Protein AF-A0A967WQW3-F1 (afdb_monomer_lite)

Structure (mmCIF, N/CA/C/O backbone):
data_AF-A0A967WQW3-F1
#
_entry.id   AF-A0A967WQW3-F1
#
loop_
_atom_site.group_PDB
_atom_site.id
_atom_site.type_symbol
_atom_site.label_atom_id
_atom_site.label_alt_id
_atom_site.label_comp_id
_atom_site.label_asym_id
_atom_site.label_entity_id
_atom_site.label_seq_id
_atom_site.pdbx_PDB_ins_code
_atom_site.Cartn_x
_atom_site.Cartn_y
_atom_site.Cartn_z
_atom_site.occupancy
_atom_site.B_iso_or_equiv
_atom_site.auth_seq_id
_atom_site.auth_comp_id
_atom_site.auth_asym_id
_atom_site.auth_atom_id
_atom_site.pdbx_PDB_model_num
ATOM 1 N N . GLU A 1 1 ? -14.458 -11.669 5.636 1.00 82.75 1 GLU A N 1
ATOM 2 C CA . GLU A 1 1 ? -13.709 -10.486 5.184 1.00 82.75 1 GLU A CA 1
ATOM 3 C C . GLU A 1 1 ? -12.349 -10.520 5.856 1.00 82.75 1 GLU A C 1
ATOM 5 O O . GLU A 1 1 ? -12.297 -10.864 7.033 1.00 82.75 1 GLU A O 1
ATOM 10 N N . THR A 1 2 ? -11.281 -10.260 5.107 1.00 97.25 2 THR A N 1
ATOM 11 C CA . THR A 1 2 ? -9.915 -10.164 5.638 1.00 97.25 2 THR A CA 1
ATOM 12 C C . THR A 1 2 ? -9.547 -8.689 5.704 1.00 97.25 2 THR A C 1
ATOM 14 O O . THR A 1 2 ? -9.753 -7.973 4.726 1.00 97.25 2 THR A O 1
ATOM 17 N N . VAL A 1 3 ? -9.022 -8.243 6.846 1.00 98.12 3 VAL A N 1
ATOM 18 C CA . VAL A 1 3 ? -8.641 -6.845 7.080 1.00 98.12 3 VAL A CA 1
ATOM 19 C C . VAL A 1 3 ? -7.170 -6.794 7.472 1.00 98.12 3 VAL A C 1
ATOM 21 O O . VAL A 1 3 ? -6.757 -7.474 8.411 1.00 98.12 3 VAL A O 1
ATOM 24 N N . LEU A 1 4 ? -6.398 -5.984 6.753 1.00 98.31 4 LEU A N 1
ATOM 25 C CA . LEU A 1 4 ? -5.057 -5.564 7.134 1.00 98.31 4 LEU A CA 1
ATOM 26 C C . LEU A 1 4 ? -5.178 -4.166 7.743 1.00 98.31 4 LEU A C 1
ATOM 28 O O . LEU A 1 4 ? -5.605 -3.233 7.063 1.00 98.31 4 LEU A O 1
ATOM 32 N N . SER A 1 5 ? -4.863 -4.049 9.032 1.00 98.25 5 SER A N 1
ATOM 33 C CA . SER A 1 5 ? -5.013 -2.807 9.791 1.00 98.25 5 SER A CA 1
ATOM 34 C C . SER A 1 5 ? -3.657 -2.225 10.164 1.00 98.25 5 SER A C 1
ATOM 36 O O . SER A 1 5 ? -2.779 -2.957 10.620 1.00 98.25 5 SER A O 1
ATOM 38 N N . GLY A 1 6 ? -3.522 -0.913 9.996 1.00 98.25 6 GLY A N 1
ATOM 39 C CA . GLY A 1 6 ? -2.429 -0.108 10.522 1.00 98.25 6 GLY A CA 1
ATOM 40 C C . GLY A 1 6 ? -2.613 0.286 11.985 1.00 98.25 6 GLY A C 1
ATOM 41 O O . GLY A 1 6 ? -1.636 0.701 12.584 1.00 98.25 6 GLY A O 1
ATOM 42 N N . ASP A 1 7 ? -3.804 0.119 12.572 1.00 98.19 7 ASP A N 1
ATOM 43 C CA . ASP A 1 7 ? -4.052 0.323 14.011 1.00 98.19 7 ASP A CA 1
ATOM 44 C C . ASP A 1 7 ? -3.252 -0.703 14.829 1.00 98.19 7 ASP A C 1
ATOM 46 O O . ASP A 1 7 ? -3.629 -1.877 14.939 1.00 98.19 7 ASP A O 1
ATOM 50 N N . ILE A 1 8 ? -2.088 -0.271 15.311 1.00 96.06 8 ILE A N 1
ATOM 51 C CA . ILE A 1 8 ? -1.132 -1.071 16.071 1.00 96.06 8 ILE A CA 1
ATOM 52 C C . ILE A 1 8 ? -0.937 -0.421 17.434 1.00 96.06 8 ILE A C 1
ATOM 54 O O . ILE A 1 8 ? -0.902 0.790 17.544 1.00 96.06 8 ILE A O 1
ATOM 58 N N . GLY A 1 9 ? -0.739 -1.226 18.477 1.00 96.56 9 GLY A N 1
ATOM 59 C CA . GLY A 1 9 ? -0.601 -0.690 19.829 1.00 96.56 9 GLY A CA 1
ATOM 60 C C . GLY A 1 9 ? -1.961 -0.460 20.479 1.00 96.56 9 GLY A C 1
ATOM 61 O O . GLY A 1 9 ? -2.613 -1.431 20.875 1.00 96.56 9 GLY A O 1
ATOM 62 N N . THR A 1 10 ? -2.343 0.799 20.668 1.00 97.75 10 THR A N 1
ATOM 63 C CA . THR A 1 10 ? -3.553 1.199 21.387 1.00 97.75 10 THR A CA 1
ATOM 64 C C . THR A 1 10 ? -4.739 1.261 20.429 1.00 97.75 10 THR A C 1
ATOM 66 O O . THR A 1 10 ? -4.773 2.139 19.579 1.00 97.75 10 THR A O 1
ATOM 69 N N . PRO A 1 11 ? -5.770 0.409 20.597 1.00 97.44 11 PRO A N 1
ATOM 70 C CA . PRO A 1 11 ? -6.879 0.363 19.651 1.00 97.44 11 PRO A CA 1
ATOM 71 C C . PRO A 1 11 ? -7.559 1.722 19.456 1.00 97.44 11 PRO A C 1
ATOM 73 O O . PRO A 1 11 ? -8.068 2.314 20.415 1.00 97.44 11 PRO A O 1
ATOM 76 N N . GLY A 1 12 ? -7.626 2.166 18.204 1.00 95.94 12 GLY A N 1
ATOM 77 C CA . GLY A 1 12 ? -8.256 3.413 17.785 1.00 95.94 12 GLY A CA 1
ATOM 78 C C . GLY A 1 12 ? -7.431 4.674 18.045 1.00 95.94 12 GLY A C 1
ATOM 79 O O . GLY A 1 12 ? -7.979 5.769 17.896 1.00 95.94 12 GLY A O 1
ATOM 80 N N . ASP A 1 13 ? -6.162 4.550 18.440 1.00 97.38 13 ASP A N 1
ATOM 81 C CA . ASP A 1 13 ? -5.252 5.686 18.566 1.00 97.38 13 ASP A CA 1
ATOM 82 C C . ASP A 1 13 ? -4.497 5.918 17.244 1.00 97.38 13 ASP A C 1
ATOM 84 O O . ASP A 1 13 ? -3.567 5.199 16.911 1.00 97.38 13 ASP A O 1
ATOM 88 N N . PRO A 1 14 ? -4.816 6.961 16.460 1.00 94.25 14 PRO A N 1
ATOM 89 C CA . PRO A 1 14 ? -4.072 7.241 15.235 1.00 94.25 14 PRO A CA 1
ATOM 90 C C . PRO A 1 14 ? -2.631 7.715 15.499 1.00 94.25 14 PRO A C 1
ATOM 92 O O . PRO A 1 14 ? -1.908 8.019 14.553 1.00 94.25 14 PRO A O 1
ATOM 95 N N . GLY A 1 15 ? -2.218 7.897 16.755 1.00 95.69 15 GLY A N 1
ATOM 96 C CA . GLY A 1 15 ? -0.863 8.293 17.125 1.00 95.69 15 GLY A CA 1
ATOM 97 C C . GLY A 1 15 ? 0.169 7.171 17.015 1.00 95.69 15 GLY A C 1
ATOM 98 O O . GLY A 1 15 ? 1.345 7.478 16.824 1.00 95.69 15 GLY A O 1
ATOM 99 N N . ASP A 1 16 ? -0.245 5.908 17.123 1.00 96.69 16 ASP A N 1
ATOM 100 C CA . ASP A 1 16 ? 0.642 4.747 17.010 1.00 96.69 16 ASP A CA 1
ATOM 101 C C . ASP A 1 16 ? 0.386 3.887 15.768 1.00 96.69 16 ASP A C 1
ATOM 103 O O . ASP A 1 16 ? 1.152 2.955 15.530 1.00 96.69 16 ASP A O 1
ATOM 107 N N . ASN A 1 17 ? -0.584 4.253 14.923 1.00 97.75 17 ASN A N 1
ATOM 108 C CA . ASN A 1 17 ? -0.817 3.606 13.635 1.00 97.75 17 ASN A CA 1
ATOM 109 C C . ASN A 1 17 ? 0.459 3.457 12.786 1.00 97.75 17 ASN A C 1
ATOM 111 O O . ASN A 1 17 ? 1.316 4.339 12.718 1.00 97.75 17 ASN A O 1
ATOM 115 N N . ALA A 1 18 ? 0.539 2.352 12.047 1.00 97.69 18 ALA A N 1
ATOM 116 C CA . ALA A 1 18 ? 1.554 2.147 11.029 1.00 97.69 18 ALA A CA 1
ATOM 117 C C . ALA A 1 18 ? 1.494 3.253 9.964 1.00 97.69 18 ALA A C 1
ATOM 119 O O . ALA A 1 18 ? 0.412 3.621 9.495 1.00 97.69 18 ALA A O 1
ATOM 120 N N . TYR A 1 19 ? 2.664 3.719 9.517 1.00 97.00 19 TYR A N 1
ATOM 121 C CA . TYR A 1 19 ? 2.744 4.707 8.438 1.00 97.00 19 TYR A CA 1
ATOM 122 C C . TYR A 1 19 ? 2.139 4.178 7.137 1.00 97.00 19 TYR A C 1
ATOM 124 O O . TYR A 1 19 ? 1.304 4.840 6.529 1.00 97.00 19 TYR A O 1
ATOM 132 N N . HIS A 1 20 ? 2.516 2.953 6.763 1.00 97.94 20 HIS A N 1
ATOM 133 C CA . HIS A 1 20 ? 1.961 2.225 5.627 1.00 97.94 20 HIS A CA 1
ATOM 134 C C . HIS A 1 20 ? 1.459 0.865 6.104 1.00 97.94 20 HIS A C 1
ATOM 136 O O . HIS A 1 20 ? 2.200 0.142 6.774 1.00 97.94 20 HIS A O 1
ATOM 142 N N . VAL A 1 21 ? 0.238 0.475 5.735 1.00 98.50 21 VAL A N 1
ATOM 143 C CA . VAL A 1 21 ? -0.230 -0.901 5.989 1.00 98.50 21 VAL A CA 1
ATOM 144 C C . VAL A 1 21 ? 0.503 -1.887 5.075 1.00 98.50 21 VAL A C 1
ATOM 146 O O . VAL A 1 21 ? 0.875 -2.979 5.502 1.00 98.50 21 VAL A O 1
ATOM 149 N N . LEU A 1 22 ? 0.744 -1.488 3.822 1.00 98.00 22 LEU A N 1
ATOM 150 C CA . LEU A 1 22 ? 1.584 -2.200 2.862 1.00 98.00 22 LEU A CA 1
ATOM 151 C C . LEU A 1 22 ? 2.687 -1.284 2.329 1.00 98.00 22 LEU A C 1
ATOM 153 O O . LEU A 1 22 ? 2.429 -0.168 1.887 1.00 98.00 22 LEU A O 1
ATOM 157 N N . TYR A 1 23 ? 3.919 -1.779 2.329 1.00 96.75 23 TYR A N 1
ATOM 158 C CA . TYR A 1 23 ? 5.083 -1.058 1.828 1.00 96.75 23 TYR A CA 1
ATOM 159 C C . TYR A 1 23 ? 5.880 -1.973 0.903 1.00 96.75 23 TYR A C 1
ATOM 161 O O . TYR A 1 23 ? 6.369 -3.020 1.335 1.00 96.75 23 TYR A O 1
ATOM 169 N N . HIS A 1 24 ? 5.991 -1.585 -0.365 1.00 96.50 24 HIS A N 1
ATOM 170 C CA . HIS A 1 24 ? 6.820 -2.275 -1.346 1.00 96.50 24 HIS A CA 1
ATOM 171 C C . HIS A 1 24 ? 8.046 -1.409 -1.633 1.00 96.50 24 HIS A C 1
ATOM 173 O O . HIS A 1 24 ? 7.905 -0.412 -2.341 1.00 96.50 24 HIS A O 1
ATOM 179 N N . PRO A 1 25 ? 9.218 -1.739 -1.067 1.00 94.56 25 PRO A N 1
ATOM 180 C CA . PRO A 1 25 ? 10.433 -0.998 -1.356 1.00 94.56 25 PRO A CA 1
ATOM 181 C C . PRO A 1 25 ? 10.957 -1.325 -2.760 1.00 94.56 25 PRO A C 1
ATOM 183 O O . PRO A 1 25 ? 10.649 -2.387 -3.316 1.00 94.56 25 PRO A O 1
ATOM 186 N N . GLU A 1 26 ? 11.779 -0.425 -3.299 1.00 93.38 26 GLU A N 1
ATOM 187 C CA . GLU A 1 26 ? 12.357 -0.507 -4.645 1.00 93.38 26 GLU A CA 1
ATOM 188 C C . GLU A 1 26 ? 13.028 -1.865 -4.906 1.00 93.38 26 GLU A C 1
ATOM 190 O O . GLU A 1 26 ? 12.869 -2.440 -5.982 1.00 93.38 26 GLU A O 1
ATOM 195 N N . GLU A 1 27 ? 13.714 -2.443 -3.912 1.00 94.62 27 GLU A N 1
ATOM 196 C CA . GLU A 1 27 ? 14.469 -3.689 -4.083 1.00 94.62 27 GLU A CA 1
ATOM 197 C C . GLU A 1 27 ? 13.591 -4.913 -4.364 1.00 94.62 27 GLU A C 1
ATOM 199 O O . GLU A 1 27 ? 14.103 -5.935 -4.831 1.00 94.62 27 GLU A O 1
ATOM 204 N N . LEU A 1 28 ? 12.284 -4.844 -4.083 1.00 93.88 28 LEU A N 1
ATOM 205 C CA . LEU A 1 28 ? 11.362 -5.909 -4.473 1.00 93.88 28 LEU A CA 1
ATOM 206 C C . LEU A 1 28 ? 11.071 -5.899 -5.974 1.00 93.88 28 LEU A C 1
ATOM 208 O O . LEU A 1 28 ? 10.748 -6.961 -6.506 1.00 93.88 28 LEU A O 1
ATOM 212 N N . ALA A 1 29 ? 11.168 -4.732 -6.623 1.00 91.94 29 ALA A N 1
ATOM 213 C CA . ALA A 1 29 ? 10.907 -4.524 -8.046 1.00 91.94 29 ALA A CA 1
ATOM 214 C C . ALA A 1 29 ? 9.661 -5.289 -8.530 1.00 91.94 29 ALA A C 1
ATOM 216 O O . ALA A 1 29 ? 9.714 -6.051 -9.500 1.00 91.94 29 ALA A O 1
ATOM 217 N N . LEU A 1 30 ? 8.546 -5.154 -7.798 1.00 96.00 30 LEU A N 1
ATOM 218 C CA . LEU A 1 30 ? 7.346 -5.929 -8.097 1.00 96.00 30 LEU A CA 1
ATOM 219 C C . LEU A 1 30 ? 6.807 -5.534 -9.468 1.00 96.00 30 LEU A C 1
ATOM 221 O O . LEU A 1 30 ? 6.726 -4.353 -9.798 1.00 96.00 30 LEU A O 1
ATOM 225 N N . ASP A 1 31 ? 6.368 -6.518 -10.240 1.00 95.44 31 ASP A N 1
ATOM 226 C CA . ASP A 1 31 ? 5.655 -6.295 -11.490 1.00 95.44 31 ASP A CA 1
ATOM 227 C C . ASP A 1 31 ? 4.198 -6.764 -11.376 1.00 95.44 31 ASP A C 1
ATOM 229 O O . ASP A 1 31 ? 3.727 -7.187 -10.316 1.00 95.44 31 ASP A O 1
ATOM 233 N N . SER A 1 32 ? 3.473 -6.708 -12.493 1.00 95.94 32 SER A N 1
ATOM 234 C CA . SER A 1 32 ? 2.052 -7.069 -12.541 1.00 95.94 32 SER A CA 1
ATOM 235 C C . SER A 1 32 ? 1.738 -8.520 -12.137 1.00 95.94 32 SER A C 1
ATOM 237 O O . SER A 1 32 ? 0.566 -8.839 -11.926 1.00 95.94 32 SER A O 1
ATOM 239 N N . SER A 1 33 ? 2.746 -9.395 -12.011 1.00 96.62 33 SER A N 1
ATOM 240 C CA . SER A 1 33 ? 2.591 -10.761 -11.497 1.00 96.62 33 SER A CA 1
ATOM 241 C C . SER A 1 33 ? 2.453 -10.826 -9.973 1.00 96.62 33 SER A C 1
ATOM 243 O O . SER A 1 33 ? 1.935 -11.817 -9.453 1.00 96.62 33 SER A O 1
ATOM 245 N N . ALA A 1 34 ? 2.852 -9.774 -9.251 1.00 97.69 34 ALA A N 1
ATOM 246 C CA . ALA A 1 34 ? 2.545 -9.624 -7.838 1.00 97.69 34 ALA A CA 1
ATOM 247 C C . ALA A 1 34 ? 1.068 -9.232 -7.689 1.00 97.69 34 ALA A C 1
ATOM 249 O O . ALA A 1 34 ? 0.668 -8.117 -8.028 1.00 97.69 34 ALA A O 1
ATOM 250 N N . VAL A 1 35 ? 0.247 -10.170 -7.207 1.00 98.19 35 VAL A N 1
ATOM 251 C CA . VAL A 1 35 ? -1.208 -9.998 -7.094 1.00 98.19 35 VAL A CA 1
ATOM 252 C C . VAL A 1 35 ? -1.632 -9.902 -5.633 1.00 98.19 35 VAL A C 1
ATOM 254 O O . VAL A 1 35 ? -1.393 -10.817 -4.845 1.00 98.19 35 VAL A O 1
ATOM 257 N N . LEU A 1 36 ? -2.332 -8.820 -5.303 1.00 97.88 36 LEU A N 1
ATOM 258 C CA . LEU A 1 36 ? -3.070 -8.647 -4.055 1.00 97.88 36 LEU A CA 1
ATOM 259 C C . LEU A 1 36 ? -4.564 -8.827 -4.344 1.00 97.88 36 LEU A C 1
ATOM 261 O O . LEU A 1 36 ? -5.089 -8.155 -5.232 1.00 97.88 36 LEU A O 1
ATOM 265 N N . ASP A 1 37 ? -5.245 -9.731 -3.630 1.00 98.38 37 ASP A N 1
ATOM 266 C CA . ASP A 1 37 ? -6.644 -10.078 -3.922 1.00 98.38 37 ASP A CA 1
ATOM 267 C C . ASP A 1 37 ? -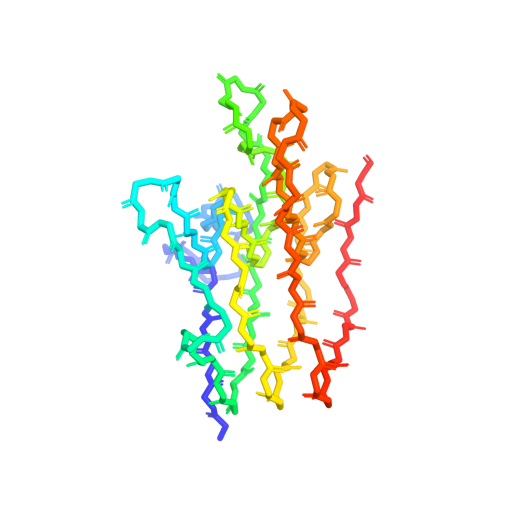7.511 -10.282 -2.668 1.00 98.38 37 ASP A C 1
ATOM 269 O O . ASP A 1 37 ? -7.238 -11.164 -1.849 1.00 98.38 37 ASP A O 1
ATOM 273 N N . GLY A 1 38 ? -8.596 -9.508 -2.560 1.00 98.31 38 GLY A N 1
ATOM 274 C CA . GLY A 1 38 ? -9.759 -9.872 -1.742 1.00 98.31 38 GLY A CA 1
ATOM 275 C C . GLY A 1 38 ? -9.750 -9.419 -0.280 1.00 98.31 38 GLY A C 1
ATOM 276 O O . GLY A 1 38 ? -10.315 -10.112 0.572 1.00 98.31 38 GLY A O 1
ATOM 277 N N . PHE A 1 39 ? -9.131 -8.281 0.039 1.00 98.44 39 PHE A N 1
ATOM 278 C CA . PHE A 1 39 ? -9.067 -7.777 1.412 1.00 98.44 39 PHE A CA 1
ATOM 279 C C . PHE A 1 39 ? -9.177 -6.255 1.532 1.00 98.44 39 PHE A C 1
ATOM 281 O O . PHE A 1 39 ? -9.022 -5.498 0.572 1.00 98.44 39 PHE A O 1
ATOM 288 N N . THR A 1 40 ? -9.458 -5.823 2.758 1.00 98.69 40 THR A N 1
ATOM 289 C CA . THR A 1 40 ? -9.558 -4.419 3.152 1.00 98.69 40 THR A CA 1
ATOM 290 C C . THR A 1 40 ? -8.236 -3.959 3.770 1.00 98.69 40 THR A C 1
ATOM 292 O O . THR A 1 40 ? -7.645 -4.682 4.572 1.00 98.69 40 THR A O 1
ATOM 295 N N . ILE A 1 41 ? -7.777 -2.763 3.406 1.00 98.81 41 ILE A N 1
ATOM 296 C CA . ILE A 1 41 ? -6.577 -2.092 3.918 1.00 98.81 41 ILE A CA 1
ATOM 297 C C . ILE A 1 41 ? -7.031 -0.835 4.663 1.00 98.81 41 ILE A C 1
ATOM 299 O O . ILE A 1 41 ? -7.665 0.033 4.056 1.00 98.81 41 ILE A O 1
ATOM 303 N N . THR A 1 42 ? -6.732 -0.738 5.960 1.00 98.69 42 THR A N 1
ATOM 304 C CA . THR A 1 42 ? -7.275 0.325 6.819 1.00 98.69 42 THR A CA 1
ATOM 305 C C . THR A 1 42 ? -6.300 0.862 7.846 1.00 98.69 42 THR A C 1
ATOM 307 O O . THR A 1 42 ? -5.405 0.149 8.284 1.00 98.69 42 THR A O 1
ATOM 310 N N . GLY A 1 43 ? -6.540 2.089 8.311 1.00 98.12 43 GLY A N 1
ATOM 311 C CA . GLY A 1 43 ? -5.886 2.636 9.498 1.00 98.12 43 GLY A CA 1
ATOM 312 C C . GLY A 1 43 ? -4.407 2.959 9.310 1.00 98.12 43 GLY A C 1
ATOM 313 O O . GLY A 1 43 ? -3.705 3.132 10.296 1.00 98.12 43 GLY A O 1
ATOM 314 N N . GLY A 1 44 ? -3.908 3.042 8.079 1.00 98.44 44 GLY A N 1
ATOM 315 C CA . GLY A 1 44 ? -2.570 3.564 7.835 1.00 98.44 44 GLY A CA 1
ATOM 316 C C . GLY A 1 44 ? -2.523 5.090 7.921 1.00 98.44 44 GLY A C 1
ATOM 317 O O . GLY A 1 44 ? -3.480 5.767 7.527 1.00 98.44 44 GLY A O 1
ATOM 318 N N . LYS A 1 45 ? -1.427 5.638 8.447 1.00 97.94 45 LYS A N 1
ATOM 319 C CA . LYS A 1 45 ? -1.247 7.080 8.658 1.00 97.94 45 LYS A CA 1
ATOM 320 C C . LYS A 1 45 ? 0.185 7.510 8.346 1.00 97.94 45 LYS A C 1
ATOM 322 O O . LYS A 1 45 ? 1.034 7.535 9.226 1.00 97.94 45 LYS A O 1
ATOM 327 N N . ALA A 1 46 ? 0.453 7.864 7.096 1.00 97.88 46 ALA A N 1
ATOM 328 C CA . ALA A 1 46 ? 1.776 8.304 6.664 1.00 97.88 46 ALA A CA 1
ATOM 329 C C . ALA A 1 46 ? 1.997 9.790 7.013 1.00 97.88 46 ALA A C 1
ATOM 331 O O . ALA A 1 46 ? 1.628 10.676 6.241 1.00 97.88 46 ALA A O 1
ATOM 332 N N . ASP A 1 47 ? 2.574 10.059 8.187 1.00 96.19 47 ASP A N 1
ATOM 333 C CA . ASP A 1 47 ? 2.919 11.397 8.697 1.00 96.19 47 ASP A CA 1
ATOM 334 C C . ASP A 1 47 ? 4.404 11.529 9.109 1.00 96.19 47 ASP A C 1
ATOM 336 O O . ASP A 1 47 ? 4.785 12.410 9.886 1.00 96.19 47 ASP A O 1
ATOM 340 N N . LEU A 1 48 ? 5.278 10.680 8.553 1.00 95.00 48 LEU A N 1
ATOM 341 C CA . LEU A 1 48 ? 6.715 10.690 8.834 1.00 95.00 48 LEU A CA 1
ATOM 342 C C . LEU A 1 48 ? 7.465 11.691 7.937 1.00 95.00 48 LEU A C 1
ATOM 344 O O . LEU A 1 48 ? 8.084 11.319 6.939 1.00 95.00 48 LEU A O 1
ATOM 348 N N . VAL A 1 49 ? 7.434 12.967 8.329 1.00 90.88 49 VAL A N 1
ATOM 349 C CA . VAL A 1 49 ? 7.946 14.122 7.556 1.00 90.88 49 VAL A CA 1
ATOM 350 C C . VAL A 1 49 ? 9.427 14.060 7.157 1.00 90.88 49 VAL A C 1
ATOM 352 O O . VAL A 1 49 ? 9.813 14.630 6.139 1.00 90.88 49 VAL A O 1
ATOM 355 N N . ASP A 1 50 ? 10.259 13.351 7.921 1.00 91.81 50 ASP A N 1
ATOM 356 C CA . ASP A 1 50 ? 11.713 13.305 7.712 1.00 91.81 50 ASP A CA 1
ATOM 357 C C . ASP A 1 50 ? 12.185 12.070 6.921 1.00 91.81 50 ASP A C 1
ATOM 359 O O . ASP A 1 50 ? 13.390 11.819 6.819 1.00 91.81 50 ASP A O 1
ATOM 363 N N . TYR A 1 51 ? 11.261 11.280 6.361 1.00 89.12 51 TYR A N 1
ATOM 364 C CA . TYR A 1 51 ? 11.586 10.061 5.620 1.00 89.12 51 TYR A CA 1
ATOM 365 C C . TYR A 1 51 ? 11.025 10.095 4.189 1.00 89.12 51 TYR A C 1
ATOM 367 O O . TYR A 1 51 ? 9.832 10.349 4.009 1.00 89.12 51 TYR A O 1
ATOM 375 N N . PRO A 1 52 ? 11.839 9.816 3.151 1.00 86.94 52 PRO A N 1
ATOM 376 C CA . PRO A 1 52 ? 11.352 9.711 1.776 1.00 86.94 52 PRO A CA 1
ATOM 377 C C . PRO A 1 52 ? 10.203 8.704 1.663 1.00 86.94 52 PRO A C 1
ATOM 379 O O . PRO A 1 52 ? 10.335 7.559 2.080 1.00 86.94 52 PRO A O 1
ATOM 382 N N . GLY A 1 53 ? 9.059 9.142 1.136 1.00 89.75 53 GLY A N 1
ATOM 383 C CA . GLY A 1 53 ? 7.849 8.316 1.045 1.00 89.75 53 GLY A CA 1
ATOM 384 C C . GLY A 1 53 ? 7.057 8.179 2.353 1.00 89.75 53 GLY A C 1
ATOM 385 O O . GLY A 1 53 ? 5.894 7.798 2.303 1.00 89.75 53 GLY A O 1
ATOM 386 N N . GLY A 1 54 ? 7.613 8.588 3.500 1.00 94.56 54 GLY A N 1
ATOM 387 C CA . GLY A 1 54 ? 6.991 8.465 4.826 1.00 94.56 54 GLY A CA 1
ATOM 388 C C . GLY A 1 54 ? 5.730 9.309 5.039 1.00 94.56 54 GLY A C 1
ATOM 389 O O . GLY A 1 54 ? 5.012 9.111 6.016 1.00 94.56 54 GLY A O 1
ATOM 390 N N . VAL A 1 55 ? 5.438 10.219 4.107 1.00 97.12 55 VAL A N 1
ATOM 391 C CA . VAL A 1 55 ? 4.226 11.054 4.073 1.00 97.12 55 VAL A CA 1
ATOM 392 C C . VAL A 1 55 ? 3.285 10.707 2.911 1.00 97.12 55 VAL A C 1
ATOM 394 O O . VAL A 1 55 ? 2.391 11.484 2.572 1.00 97.12 55 VAL A O 1
ATOM 397 N N . CYS A 1 56 ? 3.495 9.562 2.257 1.00 97.19 56 CYS A N 1
ATOM 398 C CA . CYS A 1 56 ? 2.787 9.172 1.040 1.00 97.19 56 CYS A CA 1
ATOM 399 C C . CYS A 1 56 ? 2.083 7.819 1.203 1.00 97.19 56 CYS A C 1
ATOM 401 O O . CYS A 1 56 ? 2.711 6.859 1.623 1.00 97.19 56 CYS A O 1
ATOM 403 N N . GLY A 1 57 ? 0.818 7.681 0.795 1.00 97.88 57 GLY A N 1
ATOM 404 C CA . GLY A 1 57 ? 0.183 6.356 0.713 1.00 97.88 57 GLY A CA 1
ATOM 405 C C . GLY A 1 57 ? 0.013 5.659 2.064 1.00 97.88 57 GLY A C 1
ATOM 406 O O . GLY A 1 57 ? 0.666 4.650 2.322 1.00 97.88 57 GLY A O 1
ATOM 407 N N . GLY A 1 58 ? -0.882 6.162 2.919 1.00 98.12 58 GLY A N 1
ATOM 408 C CA . GLY A 1 58 ? -1.116 5.590 4.251 1.00 98.12 58 GLY A CA 1
ATOM 409 C C . GLY A 1 58 ? -1.549 4.124 4.206 1.00 98.12 58 GLY A C 1
ATOM 410 O O . GLY A 1 58 ? -1.069 3.289 4.962 1.00 98.12 58 GLY A O 1
ATOM 411 N N . GLY A 1 59 ? -2.420 3.760 3.268 1.00 98.62 59 GLY A N 1
ATOM 412 C CA . GLY A 1 59 ? -2.797 2.362 3.066 1.00 98.62 59 GLY A CA 1
ATOM 413 C C . GLY A 1 59 ? -1.679 1.563 2.400 1.00 98.62 59 GLY A C 1
ATOM 414 O O . GLY A 1 59 ? -1.291 0.503 2.889 1.00 98.62 59 GLY A O 1
ATOM 415 N N . MET A 1 60 ? -1.153 2.060 1.282 1.00 98.50 60 MET A N 1
ATOM 416 C CA . MET A 1 60 ? -0.082 1.392 0.549 1.00 98.50 60 MET A CA 1
ATOM 417 C C . MET A 1 60 ? 0.877 2.370 -0.130 1.00 98.50 60 MET A C 1
ATOM 419 O O . MET A 1 60 ? 0.449 3.267 -0.854 1.00 98.50 60 MET A O 1
ATOM 423 N N . TYR A 1 61 ? 2.175 2.129 0.016 1.00 97.81 61 TYR A N 1
ATOM 424 C CA . TYR A 1 61 ? 3.216 2.828 -0.732 1.00 97.81 61 TYR A CA 1
ATOM 425 C C . TYR A 1 61 ? 3.991 1.838 -1.606 1.00 97.81 61 TYR A C 1
ATOM 427 O O . TYR A 1 61 ? 4.549 0.857 -1.107 1.00 97.81 61 TYR A O 1
ATOM 435 N N . ASN A 1 62 ? 4.003 2.093 -2.915 1.00 96.56 62 ASN A N 1
ATOM 436 C CA . ASN A 1 62 ? 4.744 1.318 -3.904 1.00 96.56 62 ASN A CA 1
ATOM 437 C C . ASN A 1 62 ? 5.928 2.133 -4.404 1.00 96.56 62 ASN A C 1
ATOM 439 O O . ASN A 1 62 ? 5.733 3.077 -5.173 1.00 96.56 62 ASN A O 1
ATOM 443 N N . ASP A 1 63 ? 7.134 1.723 -4.034 1.00 95.44 63 ASP A N 1
ATOM 444 C CA . ASP A 1 63 ? 8.354 2.304 -4.563 1.00 95.44 63 ASP A CA 1
ATOM 445 C C . ASP A 1 63 ? 8.842 1.505 -5.765 1.00 95.44 63 ASP A C 1
ATOM 447 O O . ASP A 1 63 ? 9.147 0.317 -5.651 1.00 95.44 63 ASP A O 1
ATOM 451 N N . HIS A 1 64 ? 8.839 2.143 -6.937 1.00 94.44 64 HIS A N 1
ATOM 452 C CA . HIS A 1 64 ? 9.267 1.562 -8.215 1.00 94.44 64 HIS A CA 1
ATOM 453 C C . HIS A 1 64 ? 8.612 0.199 -8.509 1.00 94.44 64 HIS A C 1
ATOM 455 O O . HIS A 1 64 ? 9.188 -0.680 -9.145 1.00 94.44 64 HIS A O 1
ATOM 461 N N . SER A 1 65 ? 7.389 0.010 -8.012 1.00 95.56 65 SER A N 1
ATOM 462 C CA . SER A 1 65 ? 6.712 -1.283 -7.979 1.00 95.56 65 SER A CA 1
ATOM 463 C C . SER A 1 65 ? 5.352 -1.192 -8.655 1.00 95.56 65 SER A C 1
ATOM 465 O O . SER A 1 65 ? 4.584 -0.253 -8.435 1.00 95.56 65 SER A O 1
ATOM 467 N N . SER A 1 66 ? 5.046 -2.202 -9.466 1.00 96.62 66 SER A N 1
ATOM 468 C CA . SER A 1 66 ? 3.896 -2.243 -10.367 1.00 96.62 66 SER A CA 1
ATOM 469 C C . SER A 1 66 ? 2.935 -3.422 -10.121 1.00 96.62 66 SER A C 1
ATOM 471 O O . SER A 1 66 ? 2.669 -4.188 -11.050 1.00 96.62 66 SER A O 1
ATOM 473 N N . PRO A 1 67 ? 2.414 -3.624 -8.893 1.00 97.75 67 PRO A N 1
ATOM 474 C CA . PRO A 1 67 ? 1.560 -4.768 -8.579 1.00 97.75 67 PRO A CA 1
ATOM 475 C C . PRO A 1 67 ? 0.154 -4.661 -9.194 1.00 97.75 67 PRO A C 1
ATOM 477 O O . PRO A 1 67 ? -0.332 -3.583 -9.555 1.00 97.75 67 PRO A O 1
ATOM 480 N N . THR A 1 68 ? -0.539 -5.800 -9.232 1.00 98.50 68 THR A N 1
ATOM 481 C CA . THR A 1 68 ? -1.962 -5.897 -9.582 1.00 98.50 68 THR A CA 1
ATOM 482 C C . THR A 1 68 ? -2.813 -6.027 -8.322 1.00 98.50 68 THR A C 1
ATOM 484 O O . THR A 1 68 ? -2.595 -6.921 -7.504 1.00 98.50 68 THR A O 1
ATOM 487 N N . LEU A 1 69 ? -3.823 -5.170 -8.183 1.00 98.50 69 LEU A N 1
ATOM 488 C CA . LEU A 1 69 ? -4.794 -5.206 -7.093 1.00 98.50 69 LEU A CA 1
ATOM 489 C C . LEU A 1 69 ? -6.158 -5.635 -7.622 1.00 98.50 69 LEU A C 1
ATOM 491 O O . LEU A 1 69 ? -6.720 -5.001 -8.516 1.00 98.50 69 LEU A O 1
ATOM 495 N N . ASN A 1 70 ? -6.710 -6.676 -7.011 1.00 98.62 70 ASN A N 1
ATOM 496 C CA . ASN A 1 70 ? -8.031 -7.206 -7.297 1.00 98.62 70 ASN A CA 1
ATOM 497 C C . ASN A 1 70 ? -8.887 -7.157 -6.028 1.00 98.62 70 ASN A C 1
ATOM 499 O O . ASN A 1 70 ? -8.449 -7.580 -4.964 1.00 98.62 70 ASN A O 1
ATOM 503 N N . ASN A 1 71 ? -10.129 -6.682 -6.121 1.00 98.56 71 ASN A N 1
ATOM 504 C CA . ASN A 1 71 ? -11.096 -6.788 -5.018 1.00 98.56 71 ASN A CA 1
ATOM 505 C C . ASN A 1 71 ? -10.580 -6.196 -3.688 1.00 98.56 71 ASN A C 1
ATOM 507 O O . ASN A 1 71 ? -10.794 -6.772 -2.619 1.00 98.56 71 ASN A O 1
ATOM 511 N N . ILE A 1 72 ? -9.864 -5.071 -3.765 1.00 98.69 72 ILE A N 1
ATOM 512 C CA . ILE A 1 72 ? -9.293 -4.386 -2.601 1.00 98.69 72 ILE A CA 1
ATOM 513 C C . ILE A 1 72 ? -10.190 -3.224 -2.186 1.00 98.69 72 ILE A C 1
ATOM 515 O O . ILE A 1 72 ? -10.666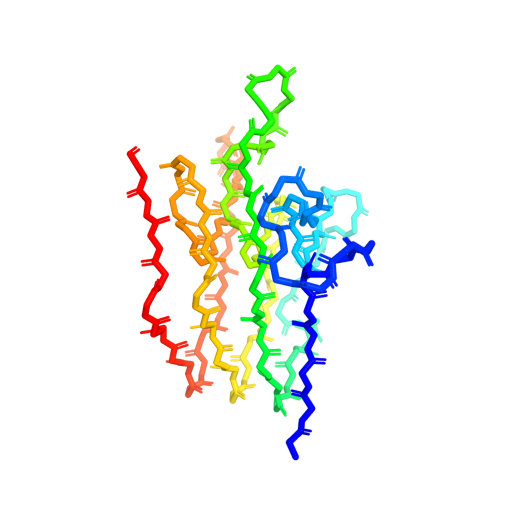 -2.460 -3.025 1.00 98.69 72 ILE A O 1
ATOM 519 N N . THR A 1 73 ? -10.367 -3.045 -0.881 1.00 98.75 73 THR A N 1
ATOM 520 C CA . THR A 1 73 ? -10.951 -1.816 -0.332 1.00 98.75 73 THR A CA 1
ATOM 521 C C . THR A 1 73 ? -9.906 -1.088 0.497 1.00 98.75 73 THR A C 1
ATOM 523 O O . THR A 1 73 ? -9.466 -1.605 1.515 1.00 98.75 73 THR A O 1
ATOM 526 N N . PHE A 1 74 ? -9.528 0.122 0.098 1.00 98.81 74 PHE A N 1
ATOM 527 C CA . PHE A 1 74 ? -8.805 1.043 0.971 1.00 98.81 74 PHE A CA 1
ATOM 528 C C . PHE A 1 74 ? -9.821 1.852 1.767 1.00 98.81 74 PHE A C 1
ATOM 530 O O . PHE A 1 74 ? -10.640 2.559 1.167 1.00 98.81 74 PHE A O 1
ATOM 537 N N . VAL A 1 75 ? -9.771 1.777 3.094 1.00 98.62 75 VAL A N 1
ATOM 538 C CA . VAL A 1 75 ? -10.696 2.499 3.972 1.00 98.62 75 VAL A CA 1
ATOM 539 C C . VAL A 1 75 ? -9.963 3.265 5.064 1.00 98.62 75 VAL A C 1
ATOM 541 O O . VAL A 1 75 ? -9.030 2.739 5.653 1.00 98.62 75 VAL A O 1
ATOM 544 N N . ASP A 1 76 ? -10.362 4.512 5.307 1.00 98.38 76 ASP A N 1
ATOM 545 C CA . ASP A 1 76 ? -9.894 5.330 6.435 1.00 98.38 76 ASP A CA 1
ATOM 546 C C . ASP A 1 76 ? -8.360 5.369 6.608 1.00 98.38 76 ASP A C 1
ATOM 548 O O . ASP A 1 76 ? -7.832 5.345 7.720 1.00 98.38 76 ASP A O 1
ATOM 552 N N . ASN A 1 77 ? -7.624 5.423 5.492 1.00 98.69 77 ASN A N 1
ATOM 553 C CA . ASN A 1 77 ? -6.180 5.657 5.496 1.00 98.69 77 ASN A CA 1
ATOM 554 C C . ASN A 1 77 ? -5.872 7.141 5.278 1.00 98.69 77 ASN A C 1
ATOM 556 O O . ASN A 1 77 ? -6.597 7.847 4.570 1.00 98.69 77 ASN A O 1
ATOM 560 N N . SER A 1 78 ? -4.773 7.619 5.849 1.00 98.44 78 SER A N 1
ATOM 561 C CA . SER A 1 78 ? -4.370 9.019 5.759 1.00 98.44 78 SER A CA 1
ATOM 562 C C . SER A 1 78 ? -2.886 9.186 5.451 1.00 98.44 78 SER A C 1
ATOM 564 O O . SER A 1 78 ? -2.061 8.349 5.803 1.00 98.44 78 SER A O 1
ATOM 566 N N . ALA A 1 79 ? -2.555 10.255 4.740 1.00 98.12 79 ALA A N 1
ATOM 567 C CA . ALA A 1 79 ? -1.192 10.659 4.410 1.00 98.12 79 ALA A CA 1
ATOM 568 C C . ALA A 1 79 ? -1.187 12.159 4.092 1.00 98.12 79 ALA A C 1
ATOM 570 O O . ALA A 1 79 ? -2.255 12.729 3.872 1.00 98.12 79 ALA A O 1
ATOM 571 N N . GLU A 1 80 ? -0.023 12.793 3.974 1.00 96.75 80 GLU A N 1
ATOM 572 C CA . GLU A 1 80 ? 0.034 14.116 3.329 1.00 96.75 80 GLU A CA 1
ATOM 573 C C . GLU A 1 80 ? -0.268 13.975 1.829 1.00 96.75 80 GLU A C 1
ATOM 575 O O . GLU A 1 80 ? -1.104 14.683 1.278 1.00 96.75 80 GLU A O 1
ATOM 580 N N . ASN A 1 81 ? 0.318 12.969 1.170 1.00 95.69 81 ASN A N 1
ATOM 581 C CA . ASN A 1 81 ? 0.152 12.735 -0.263 1.00 95.69 81 ASN A CA 1
ATOM 582 C C . ASN A 1 81 ? -0.508 11.380 -0.545 1.00 95.69 81 ASN A C 1
ATOM 584 O O . ASN A 1 81 ? 0.027 10.323 -0.225 1.00 95.69 81 ASN A O 1
ATOM 588 N N . GLY A 1 82 ? -1.680 11.397 -1.186 1.00 95.25 82 GLY A N 1
ATOM 589 C CA . GLY A 1 82 ? -2.391 10.175 -1.578 1.00 95.25 82 GLY A CA 1
ATOM 590 C C . GLY A 1 82 ? -2.768 9.289 -0.386 1.00 95.25 82 GLY A C 1
ATOM 591 O O . GLY A 1 82 ? -2.221 8.206 -0.235 1.00 95.25 82 GLY A O 1
ATOM 592 N N . GLY A 1 83 ? -3.731 9.720 0.439 1.00 97.31 83 GLY A N 1
ATOM 593 C CA . GLY A 1 83 ? -4.098 9.062 1.706 1.00 97.31 83 GLY A CA 1
ATOM 594 C C . GLY A 1 83 ? -4.253 7.540 1.670 1.00 97.31 83 GLY A C 1
ATOM 595 O O . GLY A 1 83 ? -3.824 6.852 2.589 1.00 97.31 83 GLY A O 1
ATOM 596 N N . ALA A 1 84 ? -4.826 7.003 0.591 1.00 98.31 84 ALA A N 1
ATOM 597 C CA . ALA A 1 84 ? -4.954 5.562 0.406 1.00 98.31 84 ALA A CA 1
ATOM 598 C C . ALA A 1 84 ? -3.675 4.915 -0.117 1.00 98.31 84 ALA A C 1
ATOM 600 O O . ALA A 1 84 ? -3.147 3.995 0.495 1.00 98.31 84 ALA A O 1
ATOM 601 N N . VAL A 1 85 ? -3.218 5.353 -1.285 1.00 97.94 85 VAL A N 1
ATOM 602 C CA . VAL A 1 85 ? -2.167 4.680 -2.034 1.00 97.94 85 VAL A CA 1
ATOM 603 C C . VAL A 1 85 ? -1.302 5.690 -2.762 1.00 97.94 85 VAL A C 1
ATOM 605 O O . VAL A 1 85 ? -1.810 6.671 -3.309 1.00 97.94 85 VAL A O 1
ATOM 608 N N . TRP A 1 86 ? -0.005 5.414 -2.803 1.00 97.31 86 TRP A N 1
ATOM 609 C CA . TRP A 1 86 ? 0.961 6.160 -3.589 1.00 97.31 86 TRP A CA 1
ATOM 610 C C . TRP A 1 86 ? 1.863 5.209 -4.375 1.00 97.31 86 TRP A C 1
ATOM 612 O O . TRP A 1 86 ? 2.256 4.158 -3.872 1.00 97.31 86 TRP A O 1
ATOM 622 N N . VAL A 1 87 ? 2.184 5.586 -5.612 1.00 95.75 87 VAL A N 1
ATOM 623 C CA . VAL A 1 87 ? 3.127 4.870 -6.477 1.00 95.75 87 VAL A CA 1
ATOM 624 C C . VAL A 1 87 ? 4.195 5.866 -6.910 1.00 95.75 87 VAL A C 1
ATOM 626 O O . VAL A 1 87 ? 3.871 6.870 -7.545 1.00 95.75 87 VAL A O 1
ATOM 629 N N . SER A 1 88 ? 5.450 5.612 -6.548 1.00 94.12 88 SER A N 1
ATOM 630 C CA . SER A 1 88 ? 6.607 6.411 -6.955 1.00 94.12 88 SER A CA 1
ATOM 631 C C . SER A 1 88 ? 7.437 5.679 -8.002 1.00 94.12 88 SER A C 1
ATOM 633 O O . SER A 1 88 ? 7.593 4.462 -7.961 1.00 94.12 88 SER A O 1
ATOM 635 N N . ALA A 1 89 ? 7.993 6.448 -8.933 1.00 91.50 89 ALA A N 1
ATOM 636 C CA . ALA A 1 89 ? 9.065 6.020 -9.817 1.00 91.50 89 ALA A CA 1
ATOM 637 C C . ALA A 1 89 ? 9.971 7.226 -10.134 1.00 91.50 89 ALA A C 1
ATOM 639 O O . ALA A 1 89 ? 9.483 8.362 -10.196 1.00 91.50 89 ALA A O 1
ATOM 640 N N . PRO A 1 90 ? 11.278 7.015 -10.321 1.00 87.88 90 PRO A N 1
ATOM 641 C CA . PRO A 1 90 ? 12.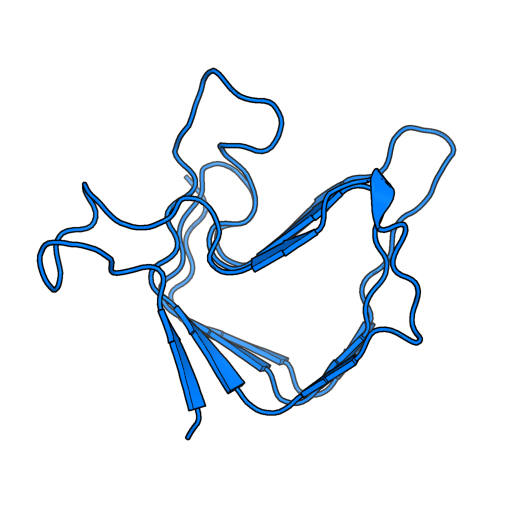237 8.035 -10.669 1.00 87.88 90 PRO A CA 1
ATOM 642 C C . PRO A 1 90 ? 12.157 8.233 -12.173 1.00 87.88 90 PRO A C 1
ATOM 644 O O . PRO A 1 90 ? 12.036 7.286 -12.939 1.00 87.88 90 PRO A O 1
ATOM 647 N N . TYR A 1 91 ? 12.285 9.467 -12.637 1.00 84.50 91 TYR A N 1
ATOM 648 C CA . TYR A 1 91 ? 12.401 9.695 -14.071 1.00 84.50 91 TYR A CA 1
ATOM 649 C C . TYR A 1 91 ? 13.719 9.088 -14.602 1.00 84.50 91 TYR A C 1
ATOM 651 O O . TYR A 1 91 ? 14.770 9.349 -14.007 1.00 84.50 91 TYR A O 1
ATOM 659 N N . PRO A 1 92 ? 13.722 8.359 -15.737 1.00 91.31 92 PRO A N 1
ATOM 660 C CA . PRO A 1 92 ? 12.638 8.187 -16.713 1.00 91.31 92 PRO A CA 1
ATOM 661 C C . PRO A 1 92 ? 11.806 6.900 -16.559 1.00 91.31 92 PRO A C 1
ATOM 663 O O . PRO A 1 92 ? 11.095 6.533 -17.491 1.00 91.31 92 PRO A O 1
ATOM 666 N N . GLU A 1 93 ? 11.933 6.183 -15.449 1.00 88.88 93 GLU A N 1
ATOM 667 C CA . GLU A 1 93 ? 11.191 4.952 -15.188 1.00 88.88 93 GLU A CA 1
ATOM 668 C C . GLU A 1 93 ? 9.716 5.234 -14.881 1.00 88.88 93 GLU A C 1
ATOM 670 O O . GLU A 1 93 ? 9.339 6.301 -14.390 1.00 88.88 93 GLU A O 1
ATOM 675 N N . GLU A 1 94 ? 8.868 4.249 -15.172 1.00 88.06 94 GLU A N 1
ATOM 676 C CA . GLU A 1 94 ? 7.442 4.293 -14.870 1.00 88.06 94 GLU A CA 1
ATOM 677 C C . GLU A 1 94 ? 7.080 3.094 -13.995 1.00 88.06 94 GLU A C 1
ATOM 679 O O . GLU A 1 94 ? 7.352 1.948 -14.353 1.00 88.06 94 GLU A O 1
ATOM 684 N N . ALA A 1 95 ? 6.426 3.359 -12.866 1.00 92.25 95 ALA A N 1
ATOM 685 C CA . ALA A 1 95 ? 5.749 2.343 -12.073 1.00 92.25 95 ALA A CA 1
ATOM 686 C C . ALA A 1 95 ? 4.240 2.537 -12.215 1.00 92.25 95 ALA A C 1
ATOM 688 O O . ALA A 1 95 ? 3.728 3.656 -12.136 1.00 92.25 95 ALA A O 1
ATOM 689 N N . THR A 1 96 ? 3.519 1.443 -12.449 1.00 90.81 96 THR A N 1
ATOM 690 C CA . THR A 1 96 ? 2.076 1.477 -12.704 1.00 90.81 96 THR A CA 1
ATOM 691 C C . THR A 1 96 ? 1.367 0.424 -11.878 1.00 90.81 96 THR A C 1
ATOM 693 O O . THR A 1 96 ? 1.826 -0.699 -11.761 1.00 90.81 96 THR A O 1
ATOM 696 N N . MET A 1 97 ? 0.211 0.759 -11.321 1.00 94.31 97 MET A N 1
ATOM 697 C CA . MET A 1 97 ? -0.577 -0.186 -10.538 1.00 94.31 97 MET A CA 1
ATOM 698 C C . MET A 1 97 ? -1.873 -0.510 -11.273 1.00 94.31 97 MET A C 1
ATOM 700 O O . MET A 1 97 ? -2.641 0.391 -11.617 1.00 94.31 97 MET A O 1
ATOM 704 N N . ALA A 1 98 ? -2.134 -1.798 -11.491 1.00 96.50 98 ALA A N 1
ATOM 705 C CA . ALA A 1 98 ? -3.385 -2.243 -12.091 1.00 96.50 98 ALA A CA 1
ATOM 706 C C . ALA A 1 98 ? -4.468 -2.364 -11.011 1.00 96.50 98 ALA A C 1
ATOM 708 O O . ALA A 1 98 ? -4.292 -3.089 -10.034 1.00 96.50 98 ALA A O 1
ATOM 709 N N . LEU A 1 99 ? -5.590 -1.663 -11.190 1.00 97.69 99 LEU A N 1
ATOM 710 C CA . LEU A 1 99 ? -6.708 -1.646 -10.246 1.00 97.69 99 LEU A CA 1
ATOM 711 C C . LEU A 1 99 ? -7.933 -2.331 -10.857 1.00 97.69 99 LEU A C 1
ATOM 713 O O . LEU A 1 99 ? -8.568 -1.783 -11.757 1.00 97.69 99 LEU A O 1
ATOM 717 N N . ASN A 1 100 ? -8.308 -3.498 -10.336 1.00 98.31 100 ASN A N 1
ATOM 718 C CA . ASN A 1 100 ? -9.509 -4.221 -10.742 1.00 98.31 100 ASN A CA 1
ATOM 719 C C . ASN A 1 100 ? -10.458 -4.360 -9.553 1.00 98.31 100 ASN A C 1
ATOM 721 O O . ASN A 1 100 ? -10.136 -5.009 -8.560 1.00 98.31 100 ASN A O 1
ATOM 725 N N . ASN A 1 101 ? -11.654 -3.778 -9.662 1.00 98.31 101 ASN A N 1
ATOM 726 C CA . ASN A 1 101 ? -12.646 -3.800 -8.583 1.00 98.31 101 ASN A CA 1
ATOM 727 C C . ASN A 1 101 ? -12.070 -3.286 -7.247 1.00 98.31 101 ASN A C 1
ATOM 729 O O . ASN A 1 101 ? -12.139 -3.959 -6.220 1.00 98.31 101 ASN A O 1
ATOM 733 N N . VAL A 1 102 ? -11.448 -2.105 -7.289 1.00 98.56 102 VAL A N 1
ATOM 734 C CA . VAL A 1 102 ? -10.863 -1.455 -6.112 1.00 98.56 102 VAL A CA 1
ATOM 735 C C . VAL A 1 102 ? -11.748 -0.301 -5.660 1.00 98.56 102 VAL A C 1
ATOM 737 O O . VAL A 1 102 ? -12.216 0.487 -6.483 1.00 98.56 102 VAL A O 1
ATOM 740 N N . SER A 1 103 ? -11.968 -0.204 -4.351 1.00 98.44 103 SER A N 1
ATOM 741 C CA . SER A 1 103 ? -12.748 0.858 -3.718 1.00 98.44 103 SER A CA 1
ATOM 742 C C . SER A 1 103 ? -11.880 1.703 -2.788 1.00 98.44 103 SER A C 1
ATOM 744 O O . SER A 1 103 ? -10.999 1.183 -2.105 1.00 98.44 103 SER A O 1
ATOM 746 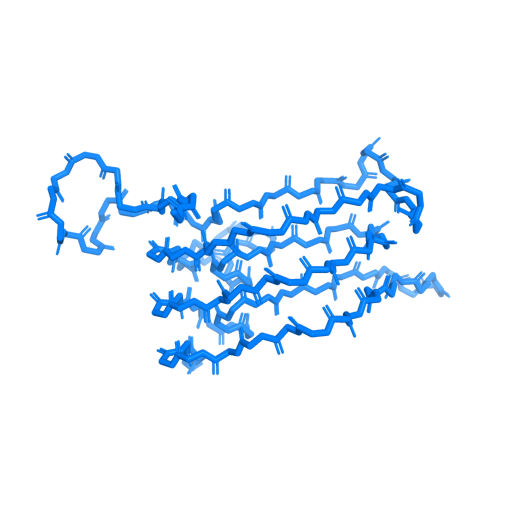N N . PHE A 1 104 ? -12.162 3.004 -2.738 1.00 98.50 104 PHE A N 1
ATOM 747 C CA . PHE A 1 104 ? -11.527 3.963 -1.838 1.00 98.50 104 PHE A CA 1
ATOM 748 C C . PHE A 1 104 ? -12.616 4.666 -1.026 1.00 98.50 104 PHE A C 1
ATOM 750 O O . PHE A 1 104 ? -13.441 5.384 -1.590 1.00 98.50 104 PHE A O 1
ATOM 757 N N . VAL A 1 105 ? -12.627 4.471 0.293 1.00 98.56 105 VAL A N 1
ATOM 758 C CA . VAL A 1 105 ? -13.666 4.992 1.193 1.00 98.56 105 VAL A CA 1
ATOM 759 C C . VAL A 1 105 ? -13.009 5.743 2.348 1.00 98.56 105 VAL A C 1
ATOM 761 O O . VAL A 1 105 ? -12.144 5.199 3.011 1.00 98.56 105 VAL A O 1
ATOM 764 N N . GLY A 1 106 ? -13.367 7.005 2.584 1.00 98.19 106 GLY A N 1
ATOM 765 C CA . GLY A 1 106 ? -12.890 7.743 3.768 1.00 98.19 106 GLY A CA 1
ATOM 766 C C . GLY A 1 106 ? -11.383 8.045 3.830 1.00 98.19 106 GLY A C 1
ATOM 767 O O . GLY A 1 106 ? -10.922 8.610 4.815 1.00 98.19 106 GLY A O 1
ATOM 768 N N . ASN A 1 107 ? -10.603 7.723 2.792 1.00 98.50 107 ASN A N 1
ATOM 769 C CA . ASN A 1 107 ? -9.168 8.016 2.778 1.00 98.50 107 ASN A CA 1
ATOM 770 C C . ASN A 1 107 ? -8.901 9.524 2.600 1.00 98.50 107 ASN A C 1
ATOM 772 O O . ASN A 1 107 ? -9.570 10.170 1.789 1.00 98.50 107 ASN A O 1
ATOM 776 N N . SER A 1 108 ? -7.898 10.071 3.294 1.00 98.12 108 SER A N 1
ATOM 777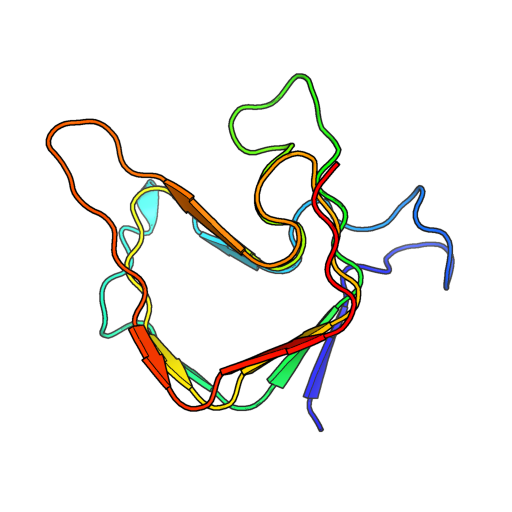 C CA . SER A 1 108 ? -7.615 11.516 3.337 1.00 98.12 108 SER A CA 1
ATOM 778 C C . SER A 1 108 ? -6.164 11.853 2.983 1.00 98.12 108 SER A C 1
ATOM 780 O O . SER A 1 108 ? -5.240 11.308 3.577 1.00 98.12 108 SER A O 1
ATOM 782 N N . ALA A 1 109 ? -5.972 12.788 2.050 1.00 95.56 109 ALA A N 1
ATOM 783 C CA . ALA A 1 109 ? -4.715 13.521 1.861 1.00 95.56 109 ALA A CA 1
ATOM 784 C C . ALA A 1 109 ? -4.834 14.900 2.542 1.00 95.56 109 ALA A C 1
ATOM 786 O O . ALA A 1 109 ? -5.952 15.427 2.586 1.00 95.56 109 ALA A O 1
ATOM 787 N N . ILE A 1 110 ? -3.747 15.453 3.089 1.00 83.88 110 ILE A N 1
ATOM 788 C CA . ILE A 1 110 ? -3.741 16.722 3.852 1.00 83.88 110 ILE A CA 1
ATOM 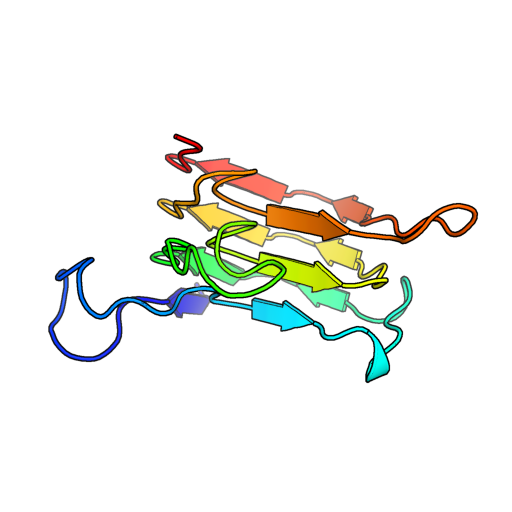789 C C . ILE A 1 110 ? -3.063 17.836 3.057 1.00 83.88 110 ILE A C 1
ATOM 791 O O . ILE A 1 110 ? -1.951 17.600 2.545 1.00 83.88 110 ILE A O 1
#

Sequence (110 aa):
ETVLSGDIGTPGDPGDNAYHVLYHPEELALDSSAVLDGFTITGGKADLVDYPGGVCGGGMYNDHSSPTLNNITFVDNSAENGGAVWVSAPYPEEATMALNNVSFVGNSAI

Radius of gyration: 13.08 Å; chains: 1; bounding box: 28×28×38 Å

pLDDT: mean 96.04, std 3.41, range [82.75, 98.81]

Foldseek 3Di:
DAEQEQQPDDHPDLVRGAQESEEAAVVNLAAQVAEDEAYEFESFRQPPPVDVCSQEARHYEAENHEYEYYNYEYEHAEGQYHRHYDYDDDPPRDHHYHYHNYYYYNGDHD

Secondary structure (DSSP, 8-state):
-EEEE---SSTT-TTT--S-SEEE-GGG---TTSEEESEEEE--EE--TTSTTTTB-SSEEEES---EEES-EEES-EESB-SSEEEE--TT-----EEES-EEES-EE-